Protein AF-A0ABC9VN46-F1 (afdb_monomer_lite)

Sequence (111 aa):
MNAQSRTVKIYSIKNMPKFIDEGITTAIANKLNIDFGKYKYGFWNFSKTGVMKPTGNGVEDGVTSVFNRDGSISYFTDFTTDKTGSDSALGYSIINARTGRLTFYRAQHYG

Secondary structure (DSSP, 8-state):
--TTT-------GGG--TT---SS-HHHHHHHHHHHHHHTT-S--TT-TT-EEE---BTBTBBEEEE-TTS-EEEEEEEEESSTT-----EEEEEETTT--EEEEEPP---

Organism: NCBI:txid3378536

Foldseek 3Di:
DPPVPPDDDDDALVRDDPPDQANADPLVLQVVQQCCLQAVVHPPPPVCPRRKHWPLCDPGSSWDWDQDPVRHIWIKTWIDDPDPPGPDTQWMWIAGRSRRDIDTDGDDPPD

Radius of gyration: 17.01 Å; chains: 1; bounding box: 40×23×62 Å

Structure (mmCIF, N/CA/C/O backbone):
data_AF-A0ABC9VN46-F1
#
_entry.id   AF-A0ABC9VN46-F1
#
loop_
_atom_site.group_PDB
_atom_site.id
_atom_site.type_symbol
_atom_site.label_atom_id
_atom_site.label_alt_id
_atom_site.label_comp_id
_atom_site.label_asym_id
_atom_site.label_entity_id
_atom_site.label_seq_id
_atom_site.pdbx_PDB_ins_code
_atom_site.Cartn_x
_atom_site.Cartn_y
_atom_site.Cartn_z
_atom_site.occupancy
_atom_site.B_iso_or_equiv
_atom_site.auth_seq_id
_atom_site.auth_comp_id
_atom_site.auth_asym_id
_atom_site.auth_atom_id
_atom_site.pdbx_PDB_model_num
ATOM 1 N N . MET A 1 1 ? -7.182 5.806 22.567 1.00 52.41 1 MET A N 1
ATOM 2 C CA . MET A 1 1 ? -6.869 6.145 23.973 1.00 52.41 1 MET A CA 1
ATOM 3 C C . MET A 1 1 ? -8.183 6.200 24.732 1.00 52.41 1 MET A C 1
ATOM 5 O O . MET A 1 1 ? -9.072 6.908 24.281 1.00 52.41 1 MET A O 1
ATOM 9 N N . ASN A 1 2 ? -8.362 5.428 25.808 1.00 65.56 2 ASN A N 1
ATOM 10 C CA . ASN A 1 2 ? -9.521 5.645 26.680 1.00 65.56 2 ASN A CA 1
ATOM 11 C C . ASN A 1 2 ? -9.197 6.847 27.582 1.00 65.56 2 ASN A C 1
ATOM 13 O O . ASN A 1 2 ? -8.281 6.769 28.400 1.00 65.56 2 ASN A O 1
ATOM 17 N N . ALA A 1 3 ? -9.895 7.967 27.386 1.00 64.00 3 ALA A N 1
ATOM 18 C CA . ALA A 1 3 ? -9.612 9.217 28.093 1.00 64.00 3 ALA A CA 1
ATOM 19 C C . ALA A 1 3 ? 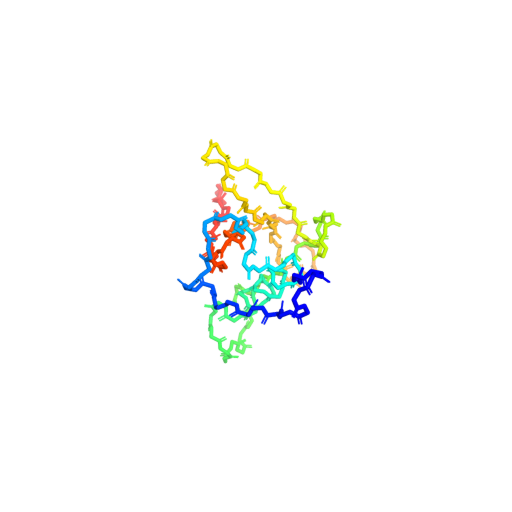-9.915 9.144 29.604 1.00 64.00 3 ALA A C 1
ATOM 21 O O . ALA A 1 3 ? -9.340 9.905 30.375 1.00 64.00 3 ALA A O 1
ATOM 22 N N . GLN A 1 4 ? -10.760 8.202 30.032 1.00 69.88 4 GLN A N 1
ATOM 23 C CA . GLN A 1 4 ? -11.130 7.995 31.435 1.00 69.88 4 GLN A CA 1
ATOM 24 C C . GLN A 1 4 ? -10.156 7.053 32.157 1.00 69.88 4 GLN A C 1
ATOM 26 O O . GLN A 1 4 ? -9.802 7.305 33.302 1.00 69.88 4 GLN A O 1
ATOM 31 N N . SER A 1 5 ? -9.678 5.994 31.493 1.00 76.69 5 SER A N 1
ATOM 32 C CA . SER A 1 5 ? -8.793 4.988 32.104 1.00 76.69 5 SER A CA 1
ATOM 33 C C . SER A 1 5 ? -7.305 5.167 31.783 1.00 76.69 5 SER A C 1
ATOM 35 O O . SER A 1 5 ? -6.477 4.413 32.290 1.00 76.69 5 SER A O 1
ATOM 37 N N . ARG A 1 6 ? -6.950 6.107 30.891 1.00 73.94 6 ARG A N 1
ATOM 38 C CA . ARG A 1 6 ? -5.589 6.316 30.348 1.00 73.94 6 ARG A CA 1
ATOM 39 C C . ARG A 1 6 ? -4.950 5.066 29.719 1.00 73.94 6 ARG A C 1
ATOM 41 O O . ARG A 1 6 ? -3.748 5.033 29.482 1.00 73.94 6 ARG A O 1
ATOM 48 N N . THR A 1 7 ? -5.736 4.038 29.399 1.00 80.88 7 THR A N 1
ATOM 49 C CA . THR A 1 7 ? -5.222 2.790 28.819 1.00 80.88 7 THR A CA 1
ATOM 50 C C . THR A 1 7 ? -5.084 2.908 27.299 1.00 80.88 7 THR A C 1
ATOM 52 O O . THR A 1 7 ? -6.016 3.329 26.600 1.00 80.88 7 THR A O 1
ATOM 55 N N . VAL A 1 8 ? -3.931 2.490 26.776 1.00 84.25 8 VAL A N 1
ATOM 56 C CA . VAL A 1 8 ? -3.676 2.311 25.341 1.00 84.25 8 VAL A CA 1
ATOM 57 C C . VAL A 1 8 ? -3.652 0.816 25.045 1.00 84.25 8 VAL A C 1
ATOM 59 O O . VAL A 1 8 ? -2.975 0.056 25.731 1.00 84.25 8 VAL A O 1
ATOM 62 N N . LYS A 1 9 ? -4.412 0.386 24.035 1.00 85.75 9 LYS A N 1
ATOM 63 C CA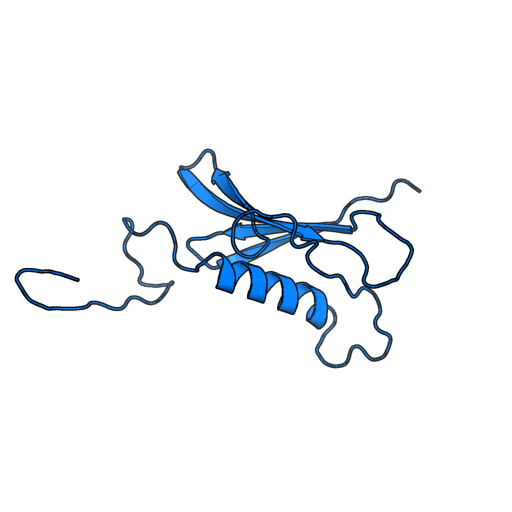 . LYS A 1 9 ? -4.383 -0.989 23.529 1.00 85.75 9 LYS A CA 1
ATOM 64 C C . LYS A 1 9 ? -3.767 -0.974 22.139 1.00 85.75 9 LYS A C 1
ATOM 66 O O . LYS A 1 9 ? -4.233 -0.229 21.281 1.00 85.75 9 LYS A O 1
ATOM 71 N N . ILE A 1 10 ? -2.733 -1.784 21.948 1.00 89.06 10 ILE A N 1
ATOM 72 C CA . ILE A 1 10 ? -2.058 -1.973 20.665 1.00 89.06 10 ILE A CA 1
ATOM 73 C C . ILE A 1 10 ? -2.541 -3.300 20.092 1.00 89.06 10 ILE A C 1
ATOM 75 O O . ILE A 1 10 ? -2.550 -4.312 20.793 1.00 89.06 10 ILE A O 1
ATOM 79 N N . TYR A 1 11 ? -2.941 -3.290 18.826 1.00 90.50 11 TYR A N 1
ATOM 80 C CA . TYR A 1 11 ? -3.392 -4.481 18.117 1.00 90.50 11 TYR A CA 1
ATOM 81 C C . TYR A 1 11 ? -2.452 -4.762 16.953 1.00 90.50 11 TYR A C 1
ATOM 83 O O . TYR A 1 11 ? -2.038 -3.849 16.244 1.00 90.50 11 TYR A O 1
ATOM 91 N N . SER A 1 12 ? -2.132 -6.035 16.741 1.00 92.62 12 SER A N 1
ATOM 92 C CA . SER A 1 12 ? -1.562 -6.464 15.467 1.00 92.62 12 SER A CA 1
ATOM 93 C C . SER A 1 12 ? -2.661 -6.493 14.403 1.00 92.62 12 SER A C 1
ATOM 95 O O . SER A 1 12 ? -3.830 -6.696 14.733 1.00 92.62 12 SER A O 1
ATOM 97 N N . ILE A 1 13 ? -2.287 -6.391 13.124 1.00 91.25 13 ILE A N 1
ATOM 98 C CA . ILE A 1 13 ? -3.223 -6.503 11.989 1.00 91.25 13 ILE A CA 1
ATOM 99 C C . ILE 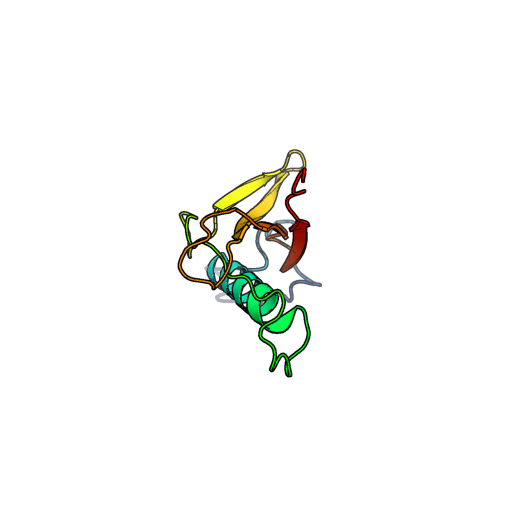A 1 13 ? -4.091 -7.772 12.096 1.00 91.25 13 ILE A C 1
ATOM 101 O O . ILE A 1 13 ? -5.292 -7.737 11.839 1.00 91.25 13 ILE A O 1
ATOM 105 N N . LYS A 1 14 ? -3.502 -8.891 12.543 1.00 91.31 14 LYS A N 1
ATOM 106 C CA . LYS A 1 14 ? -4.207 -10.175 12.710 1.00 91.31 14 LYS A CA 1
ATOM 107 C C . LYS A 1 14 ? -5.265 -10.149 13.817 1.00 91.31 14 LYS A C 1
ATOM 109 O O . LYS A 1 14 ? -6.291 -10.803 13.680 1.00 91.31 14 LYS A O 1
ATOM 114 N N . ASN A 1 15 ? -5.021 -9.398 14.890 1.00 93.50 15 ASN A N 1
ATOM 115 C CA . ASN A 1 15 ? -5.876 -9.353 16.080 1.00 93.50 15 ASN A CA 1
ATOM 116 C C . ASN A 1 15 ? -6.679 -8.047 16.168 1.00 93.50 15 ASN A C 1
ATOM 118 O O . ASN A 1 15 ? -7.140 -7.660 17.243 1.00 93.50 15 ASN A O 1
ATOM 122 N N . MET A 1 16 ? -6.807 -7.339 15.048 1.00 93.44 16 MET A N 1
ATOM 123 C CA . MET A 1 16 ? -7.431 -6.031 15.002 1.00 93.44 16 MET A CA 1
ATOM 124 C C . MET A 1 16 ? -8.963 -6.146 15.101 1.00 93.44 16 MET A C 1
ATOM 126 O O . MET A 1 16 ? -9.569 -6.895 14.328 1.00 93.44 16 MET A O 1
ATOM 130 N N . PRO A 1 17 ? -9.627 -5.401 16.003 1.00 93.38 17 PRO A N 1
ATOM 131 C CA . PRO A 1 17 ? -11.085 -5.396 16.107 1.00 93.38 17 PRO A CA 1
ATOM 132 C C . PRO A 1 17 ? -11.793 -5.007 14.801 1.00 93.38 17 PRO A C 1
ATOM 134 O O . PRO A 1 17 ? -11.219 -4.336 13.942 1.00 93.38 17 PRO A O 1
ATOM 137 N N . LYS A 1 18 ? -13.064 -5.404 14.655 1.00 90.19 18 LYS A N 1
ATOM 138 C CA . LYS A 1 18 ? -13.865 -5.121 13.448 1.00 90.19 18 LYS A CA 1
ATOM 139 C C . LYS A 1 18 ? -14.136 -3.632 13.208 1.00 90.19 18 LYS A C 1
ATOM 141 O O . LYS A 1 18 ? -14.335 -3.264 12.067 1.00 90.19 18 LYS A O 1
ATOM 146 N N . PHE A 1 19 ? -14.132 -2.805 14.255 1.00 90.12 19 PHE A N 1
ATOM 147 C CA . PHE A 1 19 ? -14.415 -1.367 14.152 1.00 90.12 19 PHE A CA 1
ATOM 148 C C . PHE A 1 19 ? -13.229 -0.523 13.650 1.00 90.12 19 PHE A C 1
ATOM 150 O O . PHE A 1 19 ? -13.367 0.687 13.529 1.00 90.12 19 PHE A O 1
ATOM 157 N N . ILE A 1 20 ? -12.045 -1.119 13.458 1.00 91.06 20 ILE A N 1
ATOM 158 C CA . ILE A 1 20 ? -10.865 -0.409 12.943 1.00 91.06 20 ILE A CA 1
ATOM 159 C C . ILE A 1 20 ? -10.751 -0.692 11.449 1.00 91.06 20 ILE A C 1
ATOM 161 O O . ILE A 1 20 ? -10.436 -1.815 11.068 1.00 91.06 20 ILE A O 1
ATOM 165 N N . ASP A 1 21 ? -10.979 0.297 10.599 1.00 88.94 21 ASP A N 1
ATOM 166 C CA . ASP A 1 21 ? -11.026 0.058 9.152 1.00 88.94 21 ASP A CA 1
ATOM 167 C C . ASP A 1 21 ? -9.632 -0.043 8.515 1.00 88.94 21 ASP A C 1
ATOM 169 O O . ASP A 1 21 ? -9.406 -0.876 7.635 1.00 88.94 21 ASP A O 1
ATOM 173 N N . GLU A 1 22 ? -8.665 0.719 9.029 1.00 92.62 22 GLU A N 1
ATOM 174 C CA . GLU A 1 22 ? -7.301 0.793 8.499 1.00 92.62 22 GLU A CA 1
ATOM 175 C C . GLU A 1 22 ? -6.290 0.177 9.473 1.00 92.62 22 GLU A C 1
ATOM 177 O O . GLU A 1 22 ? -6.154 0.598 10.621 1.00 92.62 22 GLU A O 1
ATOM 182 N N . GLY A 1 23 ? -5.575 -0.849 9.010 1.00 94.06 23 GLY A N 1
ATOM 183 C CA . GLY A 1 23 ? -4.487 -1.496 9.750 1.00 94.06 23 GLY A CA 1
ATOM 184 C C . GLY A 1 23 ? -3.103 -1.013 9.321 1.00 94.06 23 GLY A C 1
ATOM 185 O O . GLY A 1 23 ? -2.122 -1.259 10.023 1.00 94.06 23 GLY A O 1
ATOM 186 N N . ILE A 1 24 ? -3.022 -0.337 8.176 1.00 96.06 24 ILE A N 1
ATOM 187 C CA . ILE A 1 24 ? -1.829 0.326 7.654 1.00 96.06 24 ILE A CA 1
ATOM 188 C C . ILE A 1 24 ? -2.198 1.732 7.186 1.00 96.06 24 ILE A C 1
ATOM 190 O O . ILE A 1 24 ? -3.329 1.957 6.779 1.00 96.06 24 ILE A O 1
ATOM 194 N N . THR A 1 25 ? -1.243 2.657 7.225 1.00 95.44 25 THR A N 1
ATOM 195 C CA . THR A 1 25 ? -1.428 4.025 6.723 1.00 95.44 25 THR A CA 1
ATOM 196 C C . THR A 1 25 ? -1.082 4.129 5.237 1.00 95.44 25 THR A C 1
ATOM 198 O O . THR A 1 25 ? -0.397 3.261 4.685 1.00 95.44 25 THR A O 1
ATOM 201 N N . THR A 1 26 ? -1.462 5.239 4.608 1.00 95.69 26 THR A N 1
ATOM 202 C CA . THR A 1 26 ? -1.055 5.637 3.248 1.00 95.69 26 THR A CA 1
ATOM 203 C C . THR A 1 26 ? 0.464 5.652 3.070 1.00 95.69 26 THR A C 1
ATOM 205 O O . THR A 1 26 ? 0.974 5.108 2.091 1.00 95.69 26 THR A O 1
ATOM 208 N N . ALA A 1 27 ? 1.220 6.137 4.059 1.00 96.12 27 ALA A N 1
ATOM 209 C CA . ALA A 1 27 ? 2.684 6.106 4.039 1.00 96.12 27 ALA A CA 1
ATOM 210 C C . ALA A 1 27 ? 3.250 4.672 4.013 1.00 96.12 27 ALA A C 1
ATOM 212 O O . ALA A 1 27 ? 4.198 4.378 3.278 1.00 96.12 27 ALA A O 1
ATOM 213 N N . ILE A 1 28 ? 2.657 3.753 4.785 1.00 96.44 28 ILE A N 1
ATOM 214 C CA . ILE A 1 28 ? 3.039 2.333 4.758 1.00 96.44 28 ILE A CA 1
ATOM 215 C C . ILE A 1 28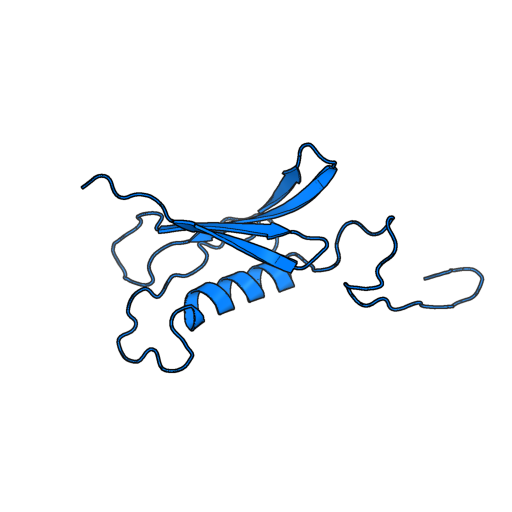 ? 2.643 1.697 3.422 1.00 96.44 28 ILE A C 1
ATOM 217 O O . ILE A 1 28 ? 3.421 0.923 2.867 1.00 96.44 28 ILE A O 1
ATOM 221 N N . ALA A 1 29 ? 1.485 2.052 2.865 1.00 97.06 29 ALA A N 1
ATOM 222 C CA . ALA A 1 29 ? 1.050 1.594 1.549 1.00 97.06 29 ALA A CA 1
ATOM 223 C C . ALA A 1 29 ? 2.002 2.055 0.432 1.00 97.06 29 ALA A C 1
ATOM 225 O O . ALA A 1 29 ? 2.430 1.240 -0.386 1.00 97.06 29 ALA A O 1
ATOM 226 N N . ASN A 1 30 ? 2.417 3.324 0.437 1.00 96.25 30 ASN A N 1
ATOM 227 C CA . ASN A 1 30 ? 3.409 3.841 -0.502 1.00 96.25 30 ASN A CA 1
ATOM 228 C C . ASN A 1 30 ? 4.745 3.096 -0.364 1.00 96.25 30 ASN A C 1
ATOM 230 O O . ASN A 1 30 ? 5.324 2.652 -1.355 1.00 96.25 30 ASN A O 1
ATOM 234 N N . LYS A 1 31 ? 5.205 2.861 0.872 1.00 95.88 31 LYS A N 1
ATOM 235 C CA . LYS A 1 31 ? 6.413 2.066 1.121 1.00 95.88 31 LYS A CA 1
ATOM 236 C C . LYS A 1 31 ? 6.300 0.653 0.539 1.00 95.88 31 LYS A C 1
ATOM 238 O O . LYS A 1 31 ? 7.222 0.217 -0.147 1.00 95.88 31 LYS A O 1
ATOM 243 N N . LEU A 1 32 ? 5.175 -0.034 0.751 1.00 95.56 32 LEU A N 1
ATOM 244 C CA . LEU A 1 32 ? 4.914 -1.354 0.165 1.00 95.56 32 LEU A CA 1
ATOM 245 C C . LEU A 1 32 ? 4.966 -1.316 -1.367 1.00 95.56 32 LEU A C 1
ATOM 247 O O . LEU A 1 32 ? 5.531 -2.219 -1.979 1.00 95.56 32 LEU A O 1
ATOM 251 N N . ASN A 1 33 ? 4.427 -0.268 -1.988 1.00 95.12 33 ASN A N 1
ATOM 252 C CA . ASN A 1 33 ? 4.467 -0.083 -3.436 1.00 95.12 33 ASN A CA 1
ATOM 253 C C . ASN A 1 33 ? 5.888 0.161 -3.969 1.00 95.12 33 ASN A C 1
ATOM 255 O O . ASN A 1 33 ? 6.272 -0.430 -4.980 1.00 95.12 33 ASN A O 1
ATOM 259 N N . ILE A 1 34 ? 6.689 0.979 -3.282 1.00 92.88 34 ILE A N 1
ATOM 260 C CA . ILE A 1 34 ? 8.105 1.205 -3.611 1.00 92.88 34 ILE A CA 1
ATOM 261 C C . ILE A 1 34 ? 8.894 -0.103 -3.497 1.00 92.88 34 ILE A C 1
ATOM 263 O O . ILE A 1 34 ? 9.646 -0.454 -4.409 1.00 92.88 34 ILE A O 1
ATOM 267 N N . ASP A 1 35 ? 8.717 -0.828 -2.393 1.00 92.38 35 ASP A N 1
ATOM 268 C CA . ASP A 1 35 ? 9.424 -2.081 -2.132 1.00 92.38 35 ASP A CA 1
ATOM 269 C C . ASP A 1 35 ? 9.007 -3.154 -3.154 1.00 92.38 35 ASP A C 1
ATOM 271 O O . ASP A 1 35 ? 9.858 -3.840 -3.721 1.00 92.38 35 ASP A O 1
ATOM 275 N N . PHE A 1 36 ? 7.717 -3.238 -3.488 1.00 90.75 36 PHE A N 1
ATOM 276 C CA . PHE A 1 36 ? 7.220 -4.105 -4.554 1.00 90.75 36 PHE A CA 1
ATOM 277 C C . PHE A 1 36 ? 7.847 -3.760 -5.909 1.00 90.75 36 PHE A C 1
ATOM 279 O O . PHE A 1 36 ? 8.364 -4.646 -6.586 1.00 90.75 36 PHE A O 1
ATOM 286 N N . GLY A 1 37 ? 7.864 -2.485 -6.298 1.00 88.06 37 GLY A N 1
ATOM 287 C CA . GLY A 1 37 ? 8.431 -2.040 -7.572 1.00 88.06 37 GLY A CA 1
ATOM 288 C C . GLY A 1 37 ? 9.930 -2.336 -7.727 1.00 88.06 37 GLY A C 1
ATOM 289 O O . GLY A 1 37 ? 10.378 -2.741 -8.803 1.00 88.06 37 GLY A O 1
ATOM 290 N N . LYS A 1 38 ? 10.692 -2.209 -6.633 1.00 83.81 38 LYS A N 1
ATOM 291 C CA . LYS A 1 38 ? 12.142 -2.465 -6.593 1.00 83.81 38 LYS A CA 1
ATOM 292 C C . LYS A 1 38 ? 12.494 -3.946 -6.532 1.00 83.81 38 LYS A C 1
ATOM 294 O O . LYS A 1 38 ? 13.424 -4.381 -7.209 1.00 83.81 38 LYS A O 1
ATOM 299 N N . TYR A 1 39 ? 11.775 -4.714 -5.716 1.00 82.00 39 TYR A N 1
ATOM 300 C CA . TYR A 1 39 ? 12.191 -6.059 -5.313 1.00 82.00 39 TYR A CA 1
ATOM 301 C C . TYR A 1 39 ? 11.321 -7.182 -5.881 1.00 82.00 39 TYR A C 1
ATOM 303 O O . TYR A 1 39 ? 11.551 -8.343 -5.546 1.00 82.00 39 TYR A O 1
ATOM 311 N N . LYS A 1 40 ? 10.363 -6.890 -6.774 1.00 73.62 40 LYS A N 1
ATOM 312 C CA . LYS A 1 40 ? 9.521 -7.913 -7.426 1.00 73.62 40 LYS A CA 1
ATOM 313 C C . LYS A 1 40 ? 10.322 -9.062 -8.051 1.00 73.62 40 LYS A C 1
ATOM 315 O O . LYS A 1 40 ? 9.851 -10.194 -8.044 1.00 73.62 40 LYS A O 1
ATOM 320 N N . TYR A 1 41 ? 11.519 -8.782 -8.567 1.00 72.75 41 TYR A N 1
ATOM 321 C CA . TYR A 1 41 ? 12.414 -9.776 -9.175 1.00 72.75 41 TYR A CA 1
ATOM 322 C C . TYR A 1 41 ? 13.584 -10.184 -8.263 1.00 72.75 41 TYR A C 1
ATOM 324 O O . TYR A 1 41 ? 14.606 -10.674 -8.734 1.00 72.75 41 TYR A O 1
ATOM 332 N N . GLY A 1 42 ? 13.430 -9.999 -6.951 1.00 68.19 42 GLY A N 1
ATOM 333 C CA . GLY A 1 42 ? 14.446 -10.309 -5.951 1.00 68.19 42 GLY A CA 1
ATOM 334 C C . GLY A 1 42 ? 15.419 -9.158 -5.693 1.00 68.19 42 GLY A C 1
ATOM 335 O O . GLY A 1 42 ? 15.522 -8.200 -6.456 1.00 68.19 42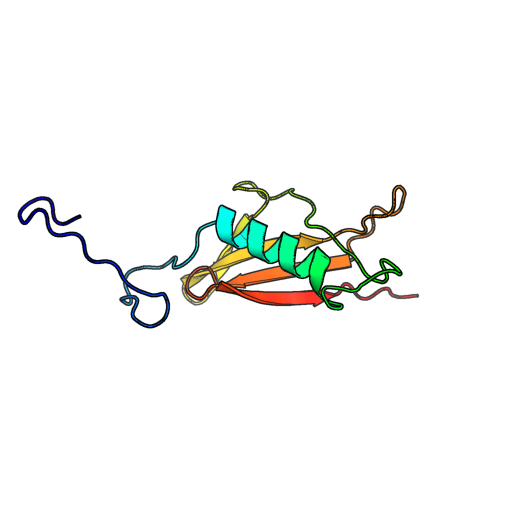 GLY A O 1
ATOM 336 N N . PHE A 1 43 ? 16.138 -9.263 -4.574 1.00 66.62 43 PHE A N 1
ATOM 337 C CA . PHE A 1 43 ? 17.094 -8.248 -4.118 1.00 66.62 43 PHE A CA 1
ATOM 338 C C . PHE A 1 43 ? 18.281 -8.075 -5.086 1.00 66.62 43 PHE A C 1
ATOM 340 O O . PHE A 1 43 ? 18.755 -6.962 -5.299 1.00 66.62 43 PHE A O 1
ATOM 347 N N . TRP A 1 44 ? 18.717 -9.162 -5.731 1.00 68.12 44 TRP A N 1
ATOM 348 C CA . TRP A 1 44 ? 19.850 -9.192 -6.662 1.00 68.12 44 TRP A CA 1
ATOM 349 C C . TRP A 1 44 ? 19.428 -9.004 -8.130 1.00 68.12 44 TRP A C 1
ATOM 351 O O . TRP A 1 44 ? 19.763 -9.809 -8.996 1.00 68.12 44 TRP A O 1
ATOM 361 N N . ASN A 1 45 ? 18.691 -7.933 -8.431 1.00 62.53 45 ASN A N 1
ATOM 362 C CA . ASN A 1 45 ? 18.284 -7.596 -9.802 1.00 62.53 45 ASN A CA 1
ATOM 363 C C . ASN A 1 45 ? 19.326 -6.704 -10.516 1.00 62.53 45 ASN A C 1
ATOM 365 O O . ASN A 1 45 ? 19.068 -5.536 -10.813 1.00 62.53 45 ASN A O 1
ATOM 369 N N . PHE A 1 46 ? 20.520 -7.240 -10.796 1.00 63.88 46 PHE A N 1
ATOM 370 C CA . PHE A 1 46 ? 21.619 -6.487 -11.432 1.00 63.88 46 PHE A CA 1
ATOM 371 C C . PHE A 1 46 ? 21.303 -5.991 -12.850 1.00 63.88 46 PHE A C 1
ATOM 373 O O . PHE A 1 46 ? 21.852 -4.983 -13.289 1.00 63.88 46 PHE A O 1
ATOM 380 N N . SER A 1 47 ? 20.393 -6.661 -13.559 1.00 64.12 47 SER A N 1
ATOM 381 C CA . SER A 1 47 ? 19.972 -6.275 -14.910 1.00 64.12 47 SER A CA 1
ATOM 382 C C . SER A 1 47 ? 18.921 -5.158 -14.922 1.00 64.12 47 SER A C 1
ATOM 384 O O . SER A 1 47 ? 18.550 -4.692 -15.998 1.00 64.12 47 SER A O 1
ATOM 386 N N . LYS A 1 48 ? 18.414 -4.740 -13.745 1.00 64.88 48 LYS A N 1
ATOM 387 C CA . LYS A 1 48 ? 17.271 -3.818 -13.582 1.00 64.88 48 LYS A CA 1
ATOM 388 C C . LYS A 1 48 ? 16.065 -4.206 -14.448 1.00 64.88 48 LYS A C 1
ATOM 390 O O . LYS A 1 48 ? 15.253 -3.359 -14.832 1.00 64.88 48 LYS A O 1
ATOM 395 N N . THR A 1 49 ? 15.932 -5.490 -14.773 1.00 66.38 49 THR A N 1
ATOM 396 C CA . THR A 1 49 ? 14.872 -5.956 -15.664 1.00 66.38 49 THR A CA 1
ATOM 397 C C . THR A 1 49 ? 13.543 -5.859 -14.931 1.00 66.38 49 THR A C 1
ATOM 399 O O . THR A 1 49 ? 13.415 -6.321 -13.798 1.00 66.38 49 THR A O 1
ATOM 402 N N . GLY A 1 50 ? 12.560 -5.216 -15.565 1.00 68.81 50 GLY A N 1
ATOM 403 C CA . GLY A 1 50 ? 11.200 -5.109 -15.040 1.00 68.81 50 GLY A CA 1
ATOM 404 C C . GLY A 1 50 ? 11.038 -4.252 -13.780 1.00 68.81 50 GLY A C 1
ATOM 405 O O . GLY A 1 50 ? 9.995 -4.365 -13.135 1.00 68.81 50 GLY A O 1
ATOM 406 N N . VAL A 1 51 ? 12.024 -3.414 -13.432 1.00 78.56 51 VAL A N 1
ATOM 407 C CA . VAL A 1 51 ? 11.882 -2.433 -12.346 1.00 78.56 51 VAL A CA 1
ATOM 408 C C . VAL A 1 51 ? 10.824 -1.401 -12.730 1.00 78.56 51 VAL A C 1
ATOM 410 O O . VAL A 1 51 ? 10.800 -0.890 -13.853 1.00 78.56 51 VAL A O 1
ATOM 413 N N . MET A 1 52 ? 9.942 -1.121 -11.781 1.00 86.69 52 MET A N 1
ATOM 414 C CA . MET A 1 52 ? 8.867 -0.150 -11.908 1.00 86.69 52 MET A CA 1
ATOM 415 C C . MET A 1 52 ? 8.766 0.657 -10.625 1.00 86.69 52 MET A C 1
ATOM 417 O O . MET A 1 52 ? 9.115 0.164 -9.551 1.00 86.69 52 MET A O 1
ATOM 421 N N . LYS A 1 53 ? 8.252 1.876 -10.725 1.00 88.75 53 LYS A N 1
ATOM 422 C CA . LYS A 1 53 ? 8.040 2.744 -9.570 1.00 88.75 53 LYS A CA 1
ATOM 423 C C . LYS A 1 53 ? 6.603 3.253 -9.521 1.00 88.75 53 LYS A C 1
ATOM 425 O O . LYS A 1 53 ? 5.991 3.417 -10.581 1.00 88.75 53 LYS A O 1
ATOM 430 N N . PRO A 1 54 ? 6.081 3.530 -8.316 1.00 91.06 54 PRO A N 1
ATOM 431 C CA . PRO A 1 54 ? 4.868 4.319 -8.155 1.00 91.06 54 PRO A CA 1
ATOM 432 C C . PRO A 1 54 ? 4.989 5.658 -8.882 1.00 91.06 54 PRO A C 1
ATOM 434 O O . PRO A 1 54 ? 6.062 6.267 -8.877 1.00 91.06 54 PRO A O 1
ATOM 437 N N . THR A 1 55 ? 3.899 6.135 -9.477 1.00 87.69 55 THR A N 1
ATOM 438 C CA . THR A 1 55 ? 3.854 7.470 -10.095 1.00 87.69 55 THR A CA 1
ATOM 439 C C . THR A 1 55 ? 3.871 8.589 -9.057 1.00 87.69 55 THR A C 1
ATOM 441 O O . THR A 1 55 ? 4.377 9.669 -9.338 1.00 87.69 55 THR A O 1
ATOM 444 N N . GLY A 1 56 ? 3.353 8.324 -7.852 1.00 87.50 56 GLY A N 1
ATOM 445 C CA . GLY A 1 56 ? 3.205 9.326 -6.796 1.00 87.50 56 GLY A CA 1
ATOM 446 C C . GLY A 1 56 ? 2.032 10.285 -7.017 1.00 87.50 56 GLY A C 1
ATOM 447 O O . GLY A 1 56 ? 1.962 11.309 -6.351 1.00 87.50 56 GLY A O 1
ATOM 448 N N . ASN A 1 57 ? 1.114 9.961 -7.931 1.00 88.12 57 ASN A N 1
ATOM 449 C CA . ASN A 1 57 ? -0.008 10.832 -8.300 1.00 88.12 57 ASN A CA 1
ATOM 450 C C . ASN A 1 57 ? -1.137 10.878 -7.257 1.00 88.12 57 ASN A C 1
ATOM 452 O O . ASN A 1 57 ? -2.054 11.686 -7.389 1.00 88.12 57 ASN A O 1
ATOM 456 N N . GLY A 1 58 ? -1.126 9.981 -6.269 1.00 87.06 58 GLY A N 1
ATOM 457 C CA . GLY A 1 58 ? -2.165 9.938 -5.248 1.00 87.06 58 GLY A CA 1
ATOM 458 C C . GLY A 1 58 ? -2.063 11.078 -4.234 1.00 87.06 58 GLY A C 1
ATOM 459 O O . GLY A 1 58 ? -0.988 11.618 -3.980 1.00 87.06 58 GLY A O 1
ATOM 460 N N . VAL A 1 59 ? -3.206 11.436 -3.654 1.00 85.19 59 VAL A N 1
ATOM 461 C CA . VAL A 1 59 ? -3.367 12.629 -2.805 1.00 85.19 59 VAL A CA 1
ATOM 462 C C . VAL A 1 59 ? -2.660 12.487 -1.452 1.00 85.19 59 VAL A C 1
ATOM 464 O O . VAL A 1 59 ? -2.169 13.474 -0.910 1.00 85.19 59 VAL A O 1
ATOM 467 N N . GLU A 1 60 ? -2.570 11.270 -0.917 1.00 89.38 60 GLU A N 1
ATOM 468 C CA . GLU A 1 60 ? -2.029 10.997 0.416 1.00 89.38 60 GLU A CA 1
ATOM 469 C C . GLU A 1 60 ? -0.801 10.094 0.288 1.00 89.38 60 GLU A C 1
ATOM 471 O O . GLU A 1 60 ? -0.905 8.927 -0.081 1.00 89.38 60 GLU A O 1
ATOM 476 N N . ASP A 1 61 ? 0.392 10.642 0.532 1.00 93.31 61 ASP A N 1
ATOM 477 C CA . ASP A 1 61 ? 1.675 9.941 0.361 1.00 93.31 61 ASP A CA 1
ATOM 478 C C . ASP A 1 61 ? 1.891 9.340 -1.045 1.00 93.31 61 ASP A C 1
ATOM 480 O O . ASP A 1 61 ? 2.614 8.356 -1.201 1.00 93.31 61 ASP A O 1
ATOM 484 N N . GLY A 1 62 ? 1.273 9.912 -2.086 1.00 89.50 62 GLY A N 1
ATOM 485 C CA . GLY A 1 62 ? 1.344 9.386 -3.454 1.00 89.50 62 GLY A CA 1
ATOM 486 C C . GLY A 1 62 ? 0.378 8.229 -3.734 1.00 89.50 62 GLY A C 1
ATOM 487 O O . GLY A 1 62 ? 0.482 7.590 -4.783 1.00 89.50 62 GLY A O 1
ATOM 488 N N . VAL A 1 63 ? -0.562 7.975 -2.820 1.00 94.62 63 VAL A N 1
ATOM 489 C CA . VAL A 1 63 ? -1.578 6.916 -2.860 1.00 94.62 63 VAL A CA 1
ATOM 490 C C . VAL A 1 63 ? -2.982 7.533 -2.850 1.00 94.62 63 VAL A C 1
ATOM 492 O O . VAL A 1 63 ? -3.204 8.596 -2.272 1.00 94.62 63 VAL A O 1
ATOM 495 N N . THR A 1 64 ? -3.939 6.879 -3.509 1.00 96.88 64 THR A N 1
ATOM 496 C CA . THR A 1 64 ? -5.350 7.293 -3.502 1.00 96.88 64 THR A CA 1
ATOM 497 C C . THR A 1 64 ? -6.194 6.289 -2.728 1.00 96.88 64 THR A C 1
ATOM 499 O O . THR A 1 64 ? -6.214 5.105 -3.067 1.00 96.88 64 THR A O 1
ATOM 502 N N . SER A 1 65 ? -6.919 6.753 -1.713 1.00 96.19 65 SER A N 1
ATOM 503 C CA . SER A 1 65 ? -7.881 5.941 -0.961 1.00 96.19 65 SER A CA 1
ATOM 504 C C . SER A 1 65 ? -9.152 5.686 -1.781 1.00 96.19 65 SER A C 1
ATOM 506 O O . SER A 1 65 ? -9.712 6.594 -2.393 1.00 96.19 65 SER A O 1
ATOM 508 N N . VAL A 1 66 ? -9.609 4.435 -1.803 1.00 95.69 66 VAL A N 1
ATOM 509 C CA . VAL A 1 66 ? -10.770 3.953 -2.562 1.00 95.69 66 VAL A CA 1
ATOM 510 C C . VAL A 1 66 ? -11.694 3.177 -1.629 1.00 95.69 66 VAL A C 1
ATOM 512 O O . VAL A 1 66 ? -11.263 2.246 -0.946 1.00 95.69 66 VAL A O 1
ATOM 515 N N . PHE A 1 67 ? -12.978 3.530 -1.640 1.00 95.44 67 PHE A N 1
ATOM 516 C CA . PHE A 1 67 ? -14.025 2.799 -0.930 1.00 95.44 67 PHE A CA 1
ATOM 517 C C . PHE A 1 67 ? -14.615 1.717 -1.833 1.00 95.44 67 PHE A C 1
ATOM 519 O O . PHE A 1 67 ? -15.158 2.003 -2.902 1.00 95.44 67 PHE A O 1
ATOM 526 N N . ASN A 1 68 ? -14.514 0.465 -1.400 1.00 94.25 68 ASN A N 1
ATOM 527 C CA . ASN A 1 68 ? -15.084 -0.669 -2.112 1.00 94.25 68 ASN A CA 1
ATOM 528 C C . ASN A 1 68 ? -16.579 -0.820 -1.811 1.00 94.25 68 ASN A C 1
ATOM 530 O O . ASN A 1 68 ? -17.097 -0.347 -0.800 1.00 94.25 68 ASN A O 1
ATOM 534 N N . ARG A 1 69 ? -17.277 -1.568 -2.673 1.00 94.00 69 ARG A N 1
ATOM 535 C CA . ARG A 1 69 ? -18.716 -1.847 -2.525 1.00 94.00 69 ARG A CA 1
ATOM 536 C C . ARG A 1 69 ? -19.069 -2.564 -1.215 1.00 94.00 69 ARG A C 1
ATOM 538 O O . ARG A 1 69 ? -20.183 -2.415 -0.729 1.00 94.00 69 ARG A O 1
ATOM 545 N N . ASP A 1 70 ? -18.144 -3.346 -0.667 1.00 92.88 70 ASP A N 1
ATOM 546 C CA . ASP A 1 70 ? -18.311 -4.056 0.605 1.00 92.88 70 ASP A CA 1
ATOM 547 C C . ASP A 1 70 ? -17.997 -3.187 1.839 1.00 92.88 70 ASP A C 1
ATOM 549 O O . ASP A 1 70 ? -18.018 -3.687 2.962 1.00 92.88 70 ASP A O 1
ATOM 553 N N . GLY A 1 71 ? -17.708 -1.896 1.641 1.00 91.81 71 GLY A N 1
ATOM 554 C CA . GLY A 1 71 ? -17.351 -0.950 2.697 1.00 91.81 71 GLY A CA 1
ATOM 555 C C . GLY A 1 71 ? -15.880 -0.995 3.110 1.00 91.81 71 GLY A C 1
ATOM 556 O O . GLY A 1 71 ? -15.470 -0.199 3.949 1.00 91.81 71 GLY A O 1
ATOM 557 N N . SER A 1 72 ? -15.064 -1.885 2.535 1.00 94.75 72 SER A N 1
ATOM 558 C CA . SER A 1 72 ? -13.630 -1.917 2.824 1.00 94.75 72 SER A CA 1
ATOM 559 C C . SER A 1 72 ? -12.877 -0.783 2.126 1.00 94.75 72 SER A C 1
ATOM 561 O O . SER A 1 72 ? -13.230 -0.369 1.021 1.00 94.75 72 SER A O 1
ATOM 563 N N . ILE A 1 73 ? -11.793 -0.316 2.746 1.00 96.94 73 ILE A N 1
ATOM 564 C CA . ILE A 1 73 ? -10.904 0.699 2.171 1.00 96.94 73 ILE A CA 1
ATOM 565 C C . ILE A 1 73 ? -9.730 0.008 1.475 1.00 96.94 73 ILE A C 1
ATOM 567 O O . ILE A 1 73 ? -9.164 -0.981 1.960 1.00 96.94 73 ILE A O 1
ATOM 571 N N . SER A 1 74 ? -9.360 0.507 0.303 1.00 97.94 74 SER A N 1
ATOM 572 C CA . SER A 1 74 ? -8.155 0.103 -0.411 1.00 97.94 74 SER A CA 1
ATOM 573 C C . SER A 1 74 ? -7.374 1.304 -0.913 1.00 97.94 74 SER A C 1
ATOM 575 O O . SER A 1 74 ? -7.920 2.366 -1.168 1.00 97.94 74 SER A O 1
ATOM 577 N N . TYR A 1 75 ? -6.081 1.101 -1.073 1.00 98.00 75 TYR A N 1
ATOM 578 C CA . TYR A 1 75 ? -5.122 2.088 -1.521 1.00 98.00 75 TYR A CA 1
ATOM 579 C C . TYR A 1 75 ? -4.710 1.774 -2.954 1.00 98.00 75 TYR A C 1
ATOM 581 O O . TYR A 1 75 ? -4.167 0.702 -3.231 1.00 98.00 75 TYR A O 1
ATOM 589 N N . PHE A 1 76 ? -5.001 2.702 -3.856 1.00 97.19 76 PHE A N 1
ATOM 590 C CA . PHE A 1 76 ? -4.705 2.623 -5.277 1.00 97.19 76 PHE A CA 1
ATOM 591 C C . PHE A 1 76 ? -3.405 3.355 -5.613 1.00 97.19 76 PHE A C 1
ATOM 593 O O . PHE A 1 76 ? -3.125 4.436 -5.082 1.00 97.19 76 PHE A O 1
ATOM 600 N N . THR A 1 77 ? -2.601 2.776 -6.505 1.00 96.00 77 THR A N 1
ATOM 601 C CA . THR A 1 77 ? -1.357 3.391 -6.988 1.00 96.00 77 THR A CA 1
ATOM 602 C C . THR A 1 77 ? -1.009 2.911 -8.393 1.00 96.00 77 THR A C 1
ATOM 604 O O . THR A 1 77 ? -0.874 1.709 -8.623 1.00 96.00 77 THR A O 1
ATOM 607 N N . ASP A 1 78 ? -0.797 3.845 -9.317 1.00 92.94 78 ASP A N 1
ATOM 608 C CA . ASP A 1 78 ? -0.298 3.556 -10.664 1.00 92.94 78 ASP A CA 1
ATOM 609 C C . ASP A 1 78 ? 1.224 3.393 -10.692 1.00 92.94 78 ASP A C 1
ATOM 611 O O . ASP A 1 78 ? 1.952 4.005 -9.904 1.00 92.94 78 ASP A O 1
ATOM 615 N N . PHE A 1 79 ? 1.716 2.586 -11.634 1.00 91.25 79 PHE A N 1
ATOM 616 C CA . PHE A 1 79 ? 3.138 2.307 -11.820 1.00 91.25 79 PHE A CA 1
ATOM 617 C C . PHE A 1 79 ? 3.622 2.683 -13.219 1.00 91.25 79 PHE A C 1
ATOM 619 O O . PHE A 1 79 ? 2.953 2.440 -14.224 1.00 91.25 79 PHE A O 1
ATOM 626 N N . THR A 1 80 ? 4.850 3.190 -13.281 1.00 87.19 80 THR A N 1
ATOM 627 C CA . THR A 1 80 ? 5.561 3.527 -14.520 1.00 87.19 80 THR A CA 1
ATOM 628 C C . THR A 1 80 ? 6.958 2.902 -14.550 1.00 87.19 80 THR A C 1
ATOM 630 O O . THR A 1 80 ? 7.421 2.316 -13.564 1.00 87.19 80 THR A O 1
ATOM 633 N N . THR A 1 81 ? 7.628 2.989 -15.699 1.00 79.56 81 THR A N 1
ATOM 634 C CA . THR A 1 81 ? 9.012 2.537 -15.860 1.00 79.56 81 THR A CA 1
ATOM 635 C C . THR A 1 81 ? 9.989 3.510 -15.191 1.00 79.56 81 THR A C 1
ATOM 637 O O . THR A 1 81 ? 9.756 4.716 -15.132 1.00 79.56 81 THR A O 1
ATOM 640 N N . ASP A 1 82 ? 11.137 2.998 -14.748 1.00 69.38 82 ASP A N 1
ATOM 641 C CA . ASP A 1 82 ? 12.265 3.837 -14.312 1.00 69.38 82 ASP A CA 1
ATOM 642 C C . ASP A 1 82 ? 13.070 4.431 -15.484 1.00 69.38 82 ASP A C 1
ATOM 644 O O . ASP A 1 82 ? 14.008 5.200 -15.265 1.00 69.38 82 ASP A O 1
ATOM 648 N N . LYS A 1 83 ? 12.741 4.077 -16.735 1.00 62.62 83 LYS A N 1
ATOM 649 C CA . LYS A 1 83 ? 13.454 4.564 -17.916 1.00 62.62 83 LYS A CA 1
ATOM 650 C C . LYS A 1 83 ? 12.915 5.936 -18.312 1.00 62.62 83 LYS A C 1
ATOM 652 O O . LYS A 1 83 ? 11.741 6.090 -18.634 1.00 62.62 83 LYS A O 1
ATOM 657 N N . THR A 1 84 ? 13.803 6.925 -18.334 1.00 50.41 84 THR A N 1
ATOM 658 C CA . THR A 1 84 ? 13.552 8.245 -18.922 1.00 50.41 84 THR A CA 1
ATOM 659 C C . THR A 1 84 ? 13.096 8.079 -20.375 1.00 50.41 84 THR A C 1
ATOM 661 O O . THR A 1 84 ? 13.886 7.628 -21.204 1.00 50.41 84 THR A O 1
ATOM 664 N N . GLY A 1 85 ? 11.835 8.409 -20.677 1.00 48.69 85 GLY A N 1
ATOM 665 C CA . GLY A 1 85 ? 11.305 8.458 -22.048 1.00 48.69 85 GLY A CA 1
ATOM 666 C C . GLY A 1 85 ? 10.141 7.516 -22.378 1.00 48.69 85 GLY A C 1
ATOM 667 O O . GLY A 1 85 ? 9.677 7.536 -23.512 1.00 48.69 85 GLY A O 1
ATOM 668 N N . SER A 1 86 ? 9.650 6.707 -21.432 1.00 54.06 86 SER A N 1
ATOM 669 C CA . SER A 1 86 ? 8.454 5.871 -21.629 1.00 54.06 86 SER A CA 1
ATOM 670 C C . SER A 1 86 ? 7.427 6.135 -20.526 1.00 54.06 86 SER A C 1
ATOM 672 O O . SER A 1 86 ? 7.440 5.457 -19.499 1.00 54.06 86 SER A O 1
ATOM 674 N N . ASP A 1 87 ? 6.506 7.071 -20.772 1.00 54.59 87 ASP A N 1
ATOM 675 C CA . ASP A 1 87 ? 5.382 7.430 -19.882 1.00 54.59 87 ASP A CA 1
ATOM 676 C C . ASP A 1 87 ? 4.224 6.411 -19.898 1.00 54.59 87 ASP A C 1
ATOM 678 O O . ASP A 1 87 ? 3.123 6.677 -19.422 1.00 54.59 87 ASP A O 1
ATOM 682 N N . SER A 1 88 ? 4.442 5.218 -20.455 1.00 64.50 88 SER A N 1
ATOM 683 C CA . SER A 1 88 ? 3.401 4.191 -20.496 1.00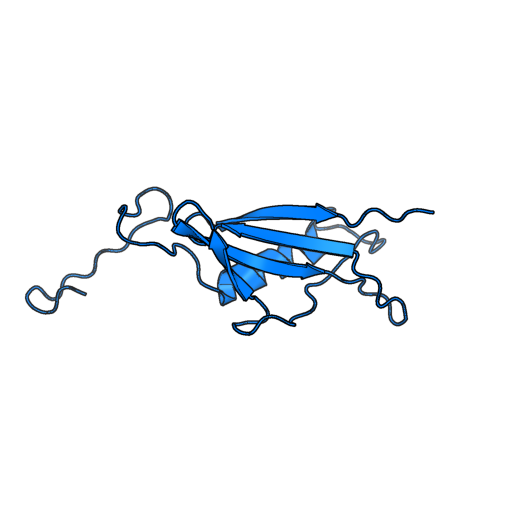 64.50 88 SER A CA 1
ATOM 684 C C . SER A 1 88 ? 3.161 3.593 -19.109 1.00 64.50 88 SER A C 1
ATOM 686 O O . SER A 1 88 ? 4.079 3.055 -18.482 1.00 64.50 88 SER A O 1
ATOM 688 N N . ALA A 1 89 ? 1.906 3.650 -18.655 1.00 68.12 89 ALA A N 1
ATOM 689 C CA . ALA A 1 89 ? 1.462 2.969 -17.447 1.00 68.12 89 ALA A CA 1
ATOM 690 C C . ALA A 1 89 ? 1.729 1.459 -17.568 1.00 68.12 89 ALA A C 1
ATOM 692 O O . ALA A 1 89 ? 1.253 0.795 -18.488 1.00 68.12 89 ALA A O 1
ATOM 693 N N . LEU A 1 90 ? 2.493 0.905 -16.626 1.00 86.19 90 LEU A N 1
ATOM 694 C CA . LEU A 1 90 ? 2.825 -0.524 -16.586 1.00 86.19 90 LEU A CA 1
ATOM 695 C C . LEU A 1 90 ? 1.727 -1.369 -15.935 1.00 86.19 90 LEU A C 1
ATOM 697 O O . LEU A 1 90 ? 1.718 -2.599 -16.058 1.00 86.19 90 LEU A O 1
ATOM 701 N N . GLY A 1 91 ? 0.838 -0.723 -15.191 1.00 91.12 91 GLY A N 1
ATOM 702 C CA . GLY A 1 91 ? -0.154 -1.356 -14.343 1.00 91.12 91 GLY A CA 1
ATOM 703 C C . GLY A 1 91 ? -0.400 -0.549 -13.077 1.00 91.12 91 GLY A C 1
ATOM 704 O O . GLY A 1 91 ? 0.166 0.528 -12.896 1.00 91.12 91 GLY A O 1
ATOM 705 N N . TYR A 1 92 ? -1.208 -1.106 -12.186 1.00 93.50 92 TYR A N 1
ATOM 706 C CA . TYR A 1 92 ? -1.579 -0.483 -10.921 1.00 93.50 92 TYR A CA 1
ATOM 707 C C . TYR A 1 92 ? -1.628 -1.514 -9.793 1.00 93.50 92 TYR A C 1
ATOM 709 O O . TYR A 1 92 ? -1.815 -2.715 -10.025 1.00 93.50 92 TYR A O 1
ATOM 717 N N . SER A 1 93 ? -1.459 -1.056 -8.557 1.00 96.44 93 SER A N 1
ATOM 718 C CA . SER A 1 93 ? -1.684 -1.857 -7.360 1.00 96.44 93 SER A CA 1
ATOM 719 C C . SER A 1 93 ? -2.957 -1.438 -6.630 1.00 96.44 93 SER A C 1
ATOM 721 O O . SER A 1 93 ? -3.395 -0.289 -6.683 1.00 96.44 93 SER A O 1
ATOM 723 N N . ILE A 1 94 ? -3.537 -2.413 -5.936 1.00 97.69 94 ILE A N 1
ATOM 724 C CA . ILE A 1 94 ? -4.581 -2.243 -4.932 1.00 97.69 94 ILE A CA 1
ATOM 725 C C . ILE A 1 94 ? -4.059 -2.885 -3.648 1.00 97.69 94 ILE A C 1
ATOM 727 O O . ILE A 1 94 ? -3.809 -4.095 -3.617 1.00 97.69 94 ILE A O 1
ATOM 731 N N . ILE A 1 95 ? -3.883 -2.094 -2.591 1.00 98.19 95 ILE A N 1
ATOM 732 C CA . ILE A 1 95 ? -3.516 -2.586 -1.259 1.00 98.19 95 ILE A CA 1
ATOM 733 C C . ILE A 1 95 ? -4.738 -2.481 -0.352 1.00 98.19 95 ILE A C 1
ATOM 735 O O . ILE A 1 95 ? -5.276 -1.400 -0.154 1.00 98.19 95 ILE A O 1
ATOM 739 N N . ASN A 1 96 ? -5.176 -3.592 0.234 1.00 97.69 96 ASN A N 1
ATOM 740 C CA . ASN A 1 96 ? -6.260 -3.561 1.213 1.00 97.69 96 ASN A CA 1
ATOM 741 C C . ASN A 1 96 ? -5.791 -2.839 2.493 1.00 97.69 96 ASN A C 1
ATOM 743 O O . ASN A 1 96 ? -4.870 -3.321 3.154 1.00 97.69 96 ASN A O 1
ATOM 747 N N . ALA A 1 97 ? -6.425 -1.721 2.863 1.00 97.25 97 ALA A N 1
ATOM 748 C CA . ALA A 1 97 ? -5.965 -0.854 3.956 1.00 97.25 97 ALA A CA 1
ATOM 749 C C . ALA A 1 97 ? -6.029 -1.536 5.332 1.00 97.25 97 ALA A C 1
ATOM 751 O O . ALA A 1 97 ? -5.211 -1.275 6.213 1.00 97.25 97 ALA A O 1
ATOM 752 N N . ARG A 1 98 ? -6.958 -2.483 5.514 1.00 96.06 98 ARG A N 1
ATOM 753 C CA . ARG A 1 98 ? -7.096 -3.249 6.758 1.00 96.06 98 ARG A CA 1
ATOM 754 C C . ARG A 1 98 ? -5.966 -4.261 6.958 1.00 96.06 98 ARG A C 1
ATOM 756 O O . ARG A 1 98 ? -5.513 -4.466 8.079 1.00 96.06 98 ARG A O 1
ATOM 763 N N . THR A 1 99 ? -5.549 -4.938 5.888 1.00 96.25 99 THR A N 1
ATOM 764 C CA . THR A 1 99 ? -4.653 -6.110 5.962 1.00 96.25 99 THR A CA 1
ATOM 765 C C . THR A 1 99 ? -3.247 -5.870 5.423 1.00 96.25 99 THR A C 1
ATOM 767 O O . THR A 1 99 ? -2.356 -6.671 5.693 1.00 96.25 99 THR A O 1
ATOM 770 N N . GLY A 1 100 ? -3.038 -4.814 4.636 1.00 96.25 100 GLY A N 1
ATOM 771 C CA . GLY A 1 100 ? -1.794 -4.560 3.908 1.00 96.25 100 GLY A CA 1
ATOM 772 C C . GLY A 1 100 ? -1.554 -5.499 2.721 1.00 96.25 100 GLY A C 1
ATOM 773 O O . GLY A 1 100 ? -0.462 -5.510 2.155 1.00 96.25 100 GLY A O 1
ATOM 774 N N . ARG A 1 101 ? -2.545 -6.307 2.321 1.00 96.81 101 ARG A N 1
ATOM 775 C CA . ARG A 1 101 ? -2.406 -7.233 1.190 1.00 96.81 101 ARG A CA 1
ATOM 776 C C . ARG A 1 101 ? -2.382 -6.466 -0.135 1.00 96.81 101 ARG A C 1
ATOM 778 O O . ARG A 1 101 ? -3.400 -5.904 -0.532 1.00 96.81 101 ARG A O 1
ATOM 785 N N . LEU A 1 102 ? -1.242 -6.511 -0.824 1.00 96.69 102 LEU A N 1
ATOM 786 C CA . LEU A 1 102 ? -1.022 -5.920 -2.147 1.00 96.69 102 LEU A CA 1
ATOM 787 C C . LEU A 1 102 ? -1.444 -6.886 -3.262 1.00 96.69 102 LEU A C 1
ATOM 789 O O . LEU A 1 102 ? -1.023 -8.042 -3.288 1.00 96.69 102 LEU A O 1
ATOM 793 N N . THR A 1 103 ? -2.241 -6.393 -4.207 1.00 96.19 103 THR A N 1
ATOM 794 C CA . THR A 1 103 ? -2.543 -7.057 -5.484 1.00 96.19 103 THR A CA 1
ATOM 795 C C . THR A 1 103 ? -2.124 -6.137 -6.623 1.00 96.19 103 THR A C 1
ATOM 797 O O . THR A 1 103 ? -2.443 -4.953 -6.589 1.00 96.19 103 THR A O 1
ATOM 800 N N . PHE A 1 104 ? -1.407 -6.657 -7.621 1.00 93.62 104 PHE A N 1
ATOM 801 C CA . PHE A 1 104 ? -0.932 -5.872 -8.763 1.00 93.62 104 PHE A CA 1
ATOM 802 C C . PHE A 1 104 ? -1.558 -6.357 -10.068 1.00 93.62 104 PHE A C 1
ATOM 804 O O . PHE A 1 104 ? -1.520 -7.552 -10.368 1.00 93.62 104 PHE A O 1
ATOM 811 N N . TYR A 1 105 ? -2.056 -5.418 -10.863 1.00 92.38 105 TYR A N 1
ATOM 812 C CA . TYR A 1 105 ? -2.647 -5.642 -12.174 1.00 92.38 105 TYR A CA 1
ATOM 813 C C . TYR A 1 105 ? -1.727 -5.042 -13.231 1.00 92.38 105 TYR A C 1
ATOM 815 O O . TYR A 1 105 ? -1.449 -3.847 -13.214 1.00 92.38 105 TYR A O 1
ATOM 823 N N . ARG A 1 106 ? -1.220 -5.876 -14.143 1.00 88.62 106 ARG A N 1
ATOM 824 C CA . ARG A 1 106 ? -0.342 -5.428 -15.231 1.00 88.62 106 ARG A CA 1
ATOM 825 C C . ARG A 1 106 ? -1.189 -4.921 -16.396 1.00 88.62 106 ARG A C 1
ATOM 827 O O . ARG A 1 106 ? -2.128 -5.605 -16.795 1.00 88.62 106 ARG A O 1
ATOM 834 N N . ALA A 1 107 ? -0.833 -3.770 -16.958 1.00 83.81 107 ALA A N 1
ATOM 835 C CA . ALA A 1 107 ? -1.448 -3.293 -18.189 1.00 83.81 107 ALA A CA 1
ATOM 836 C C . ALA A 1 107 ? -1.125 -4.272 -19.334 1.00 83.81 107 ALA A C 1
ATOM 838 O O . ALA A 1 107 ? 0.031 -4.667 -19.515 1.00 83.81 107 ALA A O 1
ATOM 839 N N . GLN A 1 108 ? -2.143 -4.703 -20.083 1.00 72.75 108 GLN A N 1
ATOM 840 C CA . GLN A 1 108 ? -1.924 -5.440 -21.325 1.00 72.75 108 GLN A CA 1
ATOM 841 C C . GLN A 1 108 ? -1.444 -4.455 -22.389 1.00 72.75 108 GLN A C 1
ATOM 843 O O . GLN A 1 108 ? -2.158 -3.520 -22.742 1.00 72.75 108 GLN A O 1
ATOM 848 N N . HIS A 1 109 ? -0.240 -4.678 -22.911 1.00 58.38 109 HIS A N 1
ATOM 849 C CA . HIS A 1 109 ? 0.143 -4.103 -24.191 1.00 58.38 109 HIS A CA 1
ATOM 850 C C . HIS A 1 109 ? -0.563 -4.913 -25.279 1.00 58.38 109 HIS A C 1
ATOM 852 O O . HIS A 1 109 ? -0.229 -6.081 -25.482 1.00 58.38 109 HIS A O 1
ATOM 858 N N . TYR A 1 110 ? -1.543 -4.314 -25.953 1.00 46.41 110 TYR A N 1
ATOM 859 C CA . TYR A 1 110 ? -1.906 -4.766 -27.293 1.00 46.41 110 TYR A CA 1
ATOM 860 C C . TYR A 1 110 ? -0.742 -4.351 -28.197 1.00 46.41 110 TYR A C 1
ATOM 862 O O . TYR A 1 110 ? -0.406 -3.167 -28.248 1.00 46.41 110 TYR A O 1
ATOM 870 N N . GLY A 1 111 ? -0.043 -5.354 -28.734 1.00 37.66 111 GLY A N 1
ATOM 871 C CA . GLY A 1 111 ? 1.121 -5.175 -29.604 1.00 37.66 111 GLY A CA 1
ATOM 872 C C . GLY A 1 111 ? 0.772 -4.525 -30.931 1.00 37.66 111 GLY A C 1
ATOM 873 O O . GLY A 1 111 ? -0.399 -4.649 -31.356 1.00 37.66 111 GLY A O 1
#

pLDDT: mean 84.54, std 14.15, range [37.66, 98.19]